Protein AF-A0ABD0YXW3-F1 (afdb_monomer_lite)

Radius of gyration: 39.49 Å; chains: 1; bounding box: 94×39×94 Å

Organism: NCBI:txid642074

Structure (mmCIF, N/CA/C/O backbone):
data_AF-A0ABD0YXW3-F1
#
_entry.id   AF-A0ABD0YXW3-F1
#
loop_
_atom_site.group_PDB
_atom_site.id
_atom_site.type_symbol
_atom_site.label_atom_id
_atom_site.label_alt_id
_atom_site.label_comp_id
_atom_site.label_asym_id
_atom_site.label_entity_id
_atom_site.label_seq_id
_atom_site.pdbx_PDB_ins_code
_atom_site.Cartn_x
_atom_site.Cartn_y
_atom_site.Cartn_z
_atom_site.occupancy
_atom_site.B_iso_or_equiv
_atom_site.auth_seq_id
_atom_site.auth_comp_id
_atom_site.auth_asym_id
_atom_site.auth_atom_id
_atom_site.pdbx_PDB_model_num
ATOM 1 N N . MET A 1 1 ? 41.313 -9.458 -45.533 1.00 62.19 1 MET A N 1
ATOM 2 C CA . MET A 1 1 ? 41.203 -10.529 -44.513 1.00 62.19 1 MET A CA 1
ATOM 3 C C . MET A 1 1 ? 41.191 -10.010 -43.066 1.00 62.19 1 MET A C 1
ATOM 5 O O . MET A 1 1 ? 40.114 -9.954 -42.495 1.00 62.19 1 MET A O 1
ATOM 9 N N . TYR A 1 2 ? 42.303 -9.577 -42.446 1.00 69.00 2 TYR A N 1
ATOM 10 C CA . TYR A 1 2 ? 42.300 -9.182 -41.012 1.00 69.00 2 TYR A CA 1
ATOM 11 C C . TYR A 1 2 ? 41.476 -7.914 -40.692 1.00 69.00 2 TYR A C 1
ATOM 13 O O . TYR A 1 2 ? 40.760 -7.862 -39.693 1.00 69.00 2 TYR A O 1
ATOM 21 N N . LYS A 1 3 ? 41.529 -6.897 -41.565 1.00 74.19 3 LYS A N 1
ATOM 22 C CA . LYS A 1 3 ? 40.725 -5.667 -41.418 1.00 74.19 3 LYS A CA 1
ATOM 23 C C . LYS A 1 3 ? 39.215 -5.916 -41.590 1.00 74.19 3 LYS A C 1
ATOM 25 O O . LYS A 1 3 ? 38.437 -5.221 -40.950 1.00 74.19 3 LYS A O 1
ATOM 30 N N . GLU A 1 4 ? 38.826 -6.909 -42.393 1.00 78.56 4 GLU A N 1
ATOM 31 C CA . GLU A 1 4 ? 37.430 -7.336 -42.616 1.00 78.56 4 GLU A CA 1
ATOM 32 C C . GLU A 1 4 ? 36.844 -7.944 -41.335 1.00 78.56 4 GLU A C 1
ATOM 34 O O . GLU A 1 4 ? 35.888 -7.416 -40.775 1.00 78.56 4 GLU A O 1
ATOM 39 N N . ARG A 1 5 ? 37.527 -8.957 -40.777 1.00 79.75 5 ARG A N 1
ATOM 40 C CA . ARG A 1 5 ? 37.109 -9.644 -39.543 1.00 79.75 5 ARG A CA 1
ATOM 41 C C . ARG A 1 5 ? 36.976 -8.692 -38.354 1.00 79.75 5 ARG A C 1
ATOM 43 O O . ARG A 1 5 ? 36.074 -8.836 -37.535 1.00 79.75 5 ARG A O 1
ATOM 50 N N . ARG A 1 6 ? 37.860 -7.690 -38.254 1.00 83.44 6 ARG A N 1
ATOM 51 C CA . ARG A 1 6 ? 37.762 -6.646 -37.218 1.00 83.44 6 ARG A CA 1
ATOM 52 C C . ARG A 1 6 ? 36.529 -5.758 -37.388 1.00 83.44 6 ARG A C 1
ATOM 54 O O . ARG A 1 6 ? 35.931 -5.388 -36.382 1.00 83.44 6 ARG A O 1
ATOM 61 N N . ARG A 1 7 ? 36.156 -5.407 -38.623 1.00 87.88 7 ARG A N 1
ATOM 62 C CA . ARG A 1 7 ? 34.939 -4.625 -38.894 1.00 87.88 7 ARG A CA 1
ATOM 63 C C . ARG A 1 7 ? 33.690 -5.437 -38.574 1.00 87.88 7 ARG A C 1
ATOM 65 O O . ARG A 1 7 ? 32.812 -4.923 -37.896 1.00 87.88 7 ARG A O 1
ATOM 72 N N . GLU A 1 8 ? 33.643 -6.701 -38.985 1.00 89.50 8 GLU A N 1
ATOM 73 C CA . GLU A 1 8 ? 32.520 -7.605 -38.705 1.00 89.50 8 GLU A CA 1
ATOM 74 C C . GLU A 1 8 ? 32.293 -7.787 -37.200 1.00 89.50 8 GLU A C 1
ATOM 76 O O . GLU A 1 8 ? 31.177 -7.593 -36.719 1.00 89.50 8 GLU A O 1
ATOM 81 N N . ALA A 1 9 ? 33.355 -8.070 -36.438 1.00 92.06 9 ALA A N 1
ATOM 82 C CA . ALA A 1 9 ? 33.271 -8.200 -34.984 1.00 92.06 9 ALA A CA 1
ATOM 83 C C . ALA A 1 9 ? 32.799 -6.899 -34.308 1.00 92.06 9 ALA A C 1
ATOM 85 O O . ALA A 1 9 ? 31.973 -6.936 -33.396 1.00 92.06 9 ALA A O 1
ATOM 86 N N . HIS A 1 10 ? 33.279 -5.742 -34.778 1.00 93.88 10 HIS A N 1
ATOM 87 C CA . HIS A 1 10 ? 32.836 -4.441 -34.278 1.00 93.88 10 HIS A CA 1
ATOM 88 C C . HIS A 1 10 ? 31.345 -4.196 -34.566 1.00 93.88 10 HIS A C 1
ATOM 90 O O . HIS A 1 10 ? 30.604 -3.779 -33.677 1.00 93.88 10 HIS A O 1
ATOM 96 N N . THR A 1 11 ? 30.881 -4.496 -35.781 1.00 95.06 11 THR A N 1
ATOM 97 C CA . THR A 1 11 ? 29.466 -4.377 -36.160 1.00 95.06 11 THR A CA 1
ATOM 98 C C . THR A 1 11 ? 28.575 -5.299 -35.326 1.00 95.06 11 THR A C 1
ATOM 100 O O . THR A 1 11 ? 27.534 -4.859 -34.845 1.00 95.06 11 THR A O 1
ATOM 103 N N . GLN A 1 12 ? 28.988 -6.548 -35.090 1.00 95.44 12 GLN A N 1
ATOM 104 C CA . GLN A 1 12 ? 28.239 -7.486 -34.244 1.00 95.44 12 GLN A CA 1
ATOM 105 C C . GLN A 1 12 ? 28.142 -7.006 -32.791 1.00 95.44 12 GLN A C 1
ATOM 107 O O . GLN A 1 12 ? 27.066 -7.054 -32.192 1.00 95.44 12 GLN A O 1
ATOM 112 N N . ALA A 1 13 ? 29.244 -6.507 -32.224 1.00 96.88 13 ALA A N 1
ATOM 113 C CA . ALA A 1 13 ? 29.250 -5.956 -30.871 1.00 96.88 13 ALA A CA 1
ATOM 114 C C . ALA A 1 13 ? 28.320 -4.736 -30.748 1.00 96.88 13 ALA A C 1
ATOM 116 O O . ALA A 1 13 ? 27.545 -4.635 -29.793 1.00 96.88 13 ALA A O 1
ATOM 117 N N . GLU A 1 14 ? 28.342 -3.841 -31.737 1.00 97.38 14 GLU A N 1
ATOM 118 C CA . GLU A 1 14 ? 27.464 -2.671 -31.780 1.00 97.38 14 GLU A CA 1
ATOM 119 C C . GLU A 1 14 ? 25.988 -3.058 -31.948 1.00 97.38 14 GLU A C 1
ATOM 121 O O . GLU A 1 14 ? 25.124 -2.480 -31.285 1.00 97.38 14 GLU A O 1
ATOM 126 N N . GLN A 1 15 ? 25.686 -4.062 -32.776 1.00 97.25 15 GLN A N 1
ATOM 127 C CA . GLN A 1 15 ? 24.329 -4.583 -32.932 1.00 97.25 15 GLN A CA 1
ATOM 128 C C . GLN A 1 15 ? 23.806 -5.147 -31.605 1.00 97.25 15 GLN A C 1
ATOM 130 O O . GLN A 1 15 ? 22.746 -4.735 -31.138 1.00 97.25 15 GLN A O 1
ATOM 135 N N . LYS A 1 16 ? 24.602 -5.981 -30.922 1.00 97.69 16 LYS A N 1
ATOM 136 C CA . LYS A 1 16 ? 24.250 -6.521 -29.600 1.00 97.69 16 LYS A CA 1
ATOM 137 C C . LYS A 1 16 ? 23.993 -5.413 -28.574 1.00 97.69 16 LYS A C 1
ATOM 139 O O . LYS A 1 16 ? 23.052 -5.509 -27.785 1.00 97.69 16 LYS A O 1
ATOM 144 N N . ARG A 1 17 ? 24.792 -4.337 -28.592 1.00 98.19 17 ARG A N 1
ATOM 145 C CA . ARG A 1 17 ? 24.572 -3.157 -27.739 1.00 98.19 17 ARG A CA 1
ATOM 146 C C . ARG A 1 17 ? 23.232 -2.485 -28.049 1.00 98.19 17 ARG A C 1
ATOM 148 O O . ARG A 1 17 ? 22.490 -2.145 -27.129 1.00 98.19 17 ARG A O 1
ATOM 155 N N . ARG A 1 18 ? 22.906 -2.299 -29.331 1.00 97.75 18 ARG A N 1
ATOM 156 C CA . ARG A 1 18 ? 21.638 -1.690 -29.769 1.00 97.75 18 ARG A CA 1
ATOM 157 C C . ARG A 1 18 ? 20.431 -2.531 -29.385 1.00 97.75 18 ARG A C 1
ATOM 159 O O . ARG A 1 18 ? 19.443 -1.965 -28.923 1.00 97.75 18 ARG A O 1
ATOM 166 N N . ASP A 1 19 ? 20.530 -3.848 -29.515 1.00 97.44 19 ASP A N 1
ATOM 167 C CA . ASP A 1 19 ? 19.455 -4.770 -29.151 1.00 97.44 19 ASP A CA 1
ATOM 168 C C . ASP A 1 19 ? 19.204 -4.767 -27.639 1.00 97.44 19 ASP A C 1
ATOM 170 O O . ASP A 1 19 ? 18.054 -4.720 -27.202 1.00 97.44 19 ASP A O 1
ATOM 174 N N . ALA A 1 20 ? 20.267 -4.704 -26.828 1.00 97.50 20 ALA A N 1
ATOM 175 C CA . ALA A 1 20 ? 20.145 -4.548 -25.379 1.00 97.50 20 ALA A CA 1
ATOM 176 C C . ALA A 1 20 ? 19.455 -3.227 -24.994 1.00 97.50 20 ALA A C 1
ATOM 178 O O . ALA A 1 20 ? 18.562 -3.219 -24.147 1.00 97.50 20 ALA A O 1
ATOM 179 N N . ILE A 1 21 ? 19.817 -2.117 -25.650 1.00 97.06 21 ILE A N 1
ATOM 180 C CA . ILE A 1 21 ? 19.167 -0.814 -25.434 1.00 97.06 21 ILE A CA 1
ATOM 181 C C . ILE A 1 21 ? 17.690 -0.875 -25.834 1.00 97.06 21 ILE A C 1
ATOM 183 O O . ILE A 1 21 ? 16.843 -0.395 -25.086 1.00 97.06 21 ILE A O 1
ATOM 187 N N . LYS A 1 22 ? 17.368 -1.471 -26.989 1.00 95.12 22 LYS A N 1
ATOM 188 C CA . LYS A 1 22 ? 15.986 -1.624 -27.460 1.00 95.12 22 LYS A CA 1
ATOM 189 C C . LYS A 1 22 ? 15.144 -2.398 -26.447 1.00 95.12 22 LYS A C 1
ATOM 191 O O . LYS A 1 22 ? 14.108 -1.893 -26.032 1.00 95.12 22 LYS A O 1
ATOM 196 N N . LYS A 1 23 ? 15.656 -3.532 -25.956 1.00 95.88 23 LYS A N 1
ATOM 197 C CA . LYS A 1 23 ? 15.008 -4.309 -24.893 1.00 95.88 23 LYS A CA 1
ATOM 198 C C . LYS A 1 23 ? 14.784 -3.476 -23.625 1.00 95.88 23 LYS A C 1
ATOM 200 O O . LYS A 1 23 ? 13.744 -3.599 -22.994 1.00 95.88 23 LYS A O 1
ATOM 205 N N . GLY A 1 24 ? 15.732 -2.610 -23.261 1.00 96.19 24 GLY A N 1
ATOM 206 C CA . GLY A 1 24 ? 15.570 -1.677 -22.142 1.00 96.19 24 GLY 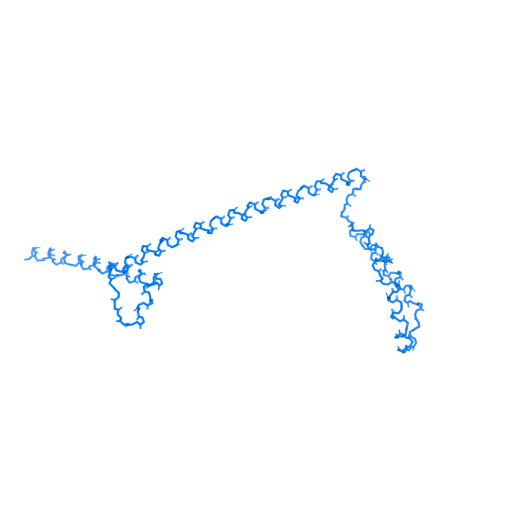A CA 1
ATOM 207 C C . GLY A 1 24 ? 14.395 -0.709 -22.325 1.00 96.19 24 GLY A C 1
ATOM 208 O O . GLY A 1 24 ? 13.636 -0.492 -21.383 1.00 96.19 24 GLY A O 1
ATOM 209 N N . TYR A 1 25 ? 14.204 -0.169 -23.533 1.00 94.81 25 TYR A N 1
ATOM 210 C CA . TYR A 1 25 ? 13.048 0.679 -23.852 1.00 94.81 25 TYR A CA 1
ATOM 211 C C . TYR A 1 25 ? 11.728 -0.090 -23.793 1.00 94.81 25 TYR A C 1
ATOM 213 O O . TYR A 1 25 ? 10.773 0.424 -23.215 1.00 94.81 25 TYR A O 1
ATOM 221 N N . ASP A 1 26 ? 11.692 -1.310 -24.333 1.00 92.31 26 ASP A N 1
ATOM 222 C CA . ASP A 1 26 ? 10.499 -2.163 -24.300 1.00 92.31 26 ASP A CA 1
ATOM 223 C C . ASP A 1 26 ? 10.098 -2.463 -22.837 1.00 92.31 26 ASP A C 1
ATOM 225 O O . ASP A 1 26 ? 8.935 -2.328 -22.452 1.00 92.31 26 ASP A O 1
ATOM 229 N N . THR A 1 27 ? 11.078 -2.754 -21.970 1.00 94.25 27 THR A N 1
ATOM 230 C CA . THR A 1 27 ? 10.847 -2.920 -20.526 1.00 94.25 27 THR A CA 1
ATOM 231 C C . THR A 1 27 ? 10.323 -1.636 -19.877 1.00 94.25 27 THR A C 1
ATOM 233 O O . THR A 1 27 ? 9.350 -1.692 -19.127 1.00 94.25 27 THR A O 1
ATOM 236 N N . LEU A 1 28 ? 10.919 -0.470 -20.156 1.00 94.00 28 LEU A N 1
ATOM 237 C CA . LEU A 1 28 ? 10.446 0.806 -19.598 1.00 94.00 28 LEU A CA 1
ATOM 238 C C . LEU A 1 28 ? 8.998 1.103 -20.001 1.00 94.00 28 LEU A C 1
ATOM 240 O O . LEU A 1 28 ? 8.200 1.501 -19.157 1.00 94.00 28 LEU A O 1
ATOM 244 N N . GLN A 1 29 ? 8.636 0.865 -21.262 1.00 92.00 29 GLN A N 1
ATOM 245 C CA . GLN A 1 29 ? 7.260 1.029 -21.735 1.00 92.00 29 GLN A CA 1
ATOM 246 C C . GLN A 1 29 ? 6.288 0.112 -20.988 1.00 92.00 29 GLN A C 1
ATOM 248 O O . GLN A 1 29 ? 5.207 0.557 -20.614 1.00 92.00 29 GLN A O 1
ATOM 253 N N . SER A 1 30 ? 6.700 -1.127 -20.702 1.00 91.44 30 SER A N 1
ATOM 254 C CA . SER A 1 30 ? 5.886 -2.074 -19.935 1.00 91.44 30 SER A CA 1
ATOM 255 C C . SER A 1 30 ? 5.741 -1.721 -18.449 1.00 91.44 30 SER A C 1
ATOM 257 O O . SER A 1 30 ? 4.748 -2.097 -17.843 1.00 91.44 30 SER A O 1
ATOM 259 N N . LEU A 1 31 ? 6.697 -1.009 -17.847 1.00 93.44 31 LEU A N 1
ATOM 260 C CA . LEU A 1 31 ? 6.664 -0.663 -16.419 1.00 93.44 31 LEU A CA 1
ATOM 261 C C . LEU A 1 31 ? 5.981 0.676 -16.139 1.00 93.44 31 LEU A C 1
ATOM 263 O O . LEU A 1 31 ? 5.470 0.884 -15.041 1.00 93.44 31 LEU A O 1
ATOM 267 N N . VAL A 1 32 ? 6.015 1.597 -17.103 1.00 93.56 32 VAL A N 1
ATOM 268 C CA . VAL A 1 32 ? 5.498 2.959 -16.953 1.00 93.56 32 VAL A CA 1
ATOM 269 C C . VAL A 1 32 ? 4.051 3.007 -17.458 1.00 93.56 32 VAL A C 1
ATOM 271 O O . VAL A 1 32 ? 3.833 2.968 -18.671 1.00 93.56 32 VAL A O 1
ATOM 274 N N . PRO A 1 33 ? 3.039 3.160 -16.581 1.00 90.19 33 PRO A N 1
ATOM 275 C CA . PRO A 1 33 ? 1.627 3.052 -16.974 1.00 90.19 33 PRO A CA 1
ATOM 276 C C . PRO A 1 33 ? 1.211 4.057 -18.054 1.00 90.19 33 PRO A C 1
ATOM 278 O O . PRO A 1 33 ? 0.403 3.767 -18.933 1.00 90.19 33 PRO A O 1
ATOM 281 N N . THR A 1 34 ? 1.799 5.253 -18.031 1.00 86.06 34 THR A N 1
ATOM 282 C CA . THR A 1 34 ? 1.518 6.310 -19.010 1.00 86.06 34 THR A CA 1
ATOM 283 C C . THR A 1 34 ? 2.130 6.036 -20.386 1.00 86.06 34 THR A C 1
ATOM 285 O O . THR A 1 34 ? 1.732 6.686 -21.353 1.00 86.06 34 THR A O 1
ATOM 288 N N . CYS A 1 35 ? 3.086 5.109 -20.502 1.00 84.00 35 CYS A N 1
ATOM 289 C CA . CYS A 1 35 ? 3.612 4.627 -21.781 1.00 84.00 35 CYS A CA 1
ATOM 290 C C . CYS A 1 35 ? 2.708 3.546 -22.393 1.00 84.00 35 CYS A C 1
ATOM 292 O O . CYS A 1 35 ? 2.530 3.538 -23.606 1.00 84.00 35 CYS A O 1
ATOM 294 N N . GLN A 1 36 ? 2.081 2.700 -21.572 1.00 79.31 36 GLN A N 1
ATOM 295 C CA . GLN A 1 36 ? 1.171 1.647 -22.043 1.00 79.31 36 GLN A CA 1
ATOM 296 C C . GLN A 1 36 ? -0.108 2.214 -22.682 1.00 79.31 36 GLN A C 1
ATOM 298 O O . GLN A 1 36 ? -0.601 1.694 -23.677 1.00 79.31 36 GLN A O 1
ATOM 303 N N . GLN A 1 37 ? -0.630 3.330 -22.157 1.00 67.31 37 GLN A N 1
ATOM 304 C CA . GLN A 1 37 ? -1.855 3.967 -22.674 1.00 67.31 37 GLN A CA 1
ATOM 305 C C . GLN A 1 37 ? -1.725 4.480 -24.122 1.00 67.31 37 GLN A C 1
ATOM 307 O O . GLN A 1 37 ? -2.731 4.673 -24.804 1.00 67.31 37 GLN A O 1
ATOM 312 N N . SER A 1 38 ? -0.501 4.711 -24.613 1.00 59.81 38 SER A N 1
ATOM 313 C CA . SER A 1 38 ? -0.273 5.111 -26.010 1.00 59.81 38 SER A CA 1
ATOM 314 C C . SER A 1 38 ? -0.279 3.948 -27.003 1.00 59.81 38 SER A C 1
ATOM 316 O O . SER A 1 38 ? -0.455 4.197 -28.191 1.00 59.81 38 SER A O 1
ATOM 318 N N . ASP A 1 39 ? -0.152 2.695 -26.559 1.00 56.44 39 ASP A N 1
ATOM 319 C CA . ASP A 1 39 ? -0.160 1.546 -27.477 1.00 56.44 39 ASP A CA 1
ATOM 320 C C . ASP A 1 39 ? -1.560 1.284 -28.067 1.00 56.44 39 ASP A C 1
ATOM 322 O O . ASP A 1 39 ? -1.688 0.747 -29.167 1.00 56.44 39 ASP A O 1
ATOM 326 N N . THR A 1 40 ? -2.621 1.764 -27.407 1.00 58.59 40 THR A N 1
ATOM 327 C CA . THR A 1 40 ? -4.016 1.691 -27.879 1.00 58.59 40 THR A CA 1
ATOM 328 C C . THR A 1 40 ? -4.326 2.555 -29.105 1.00 58.59 40 THR A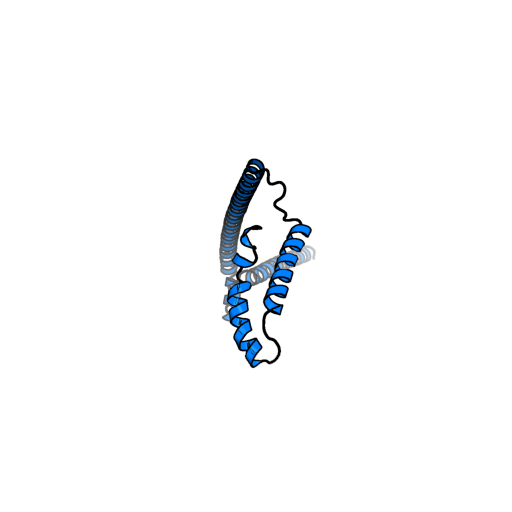 C 1
ATOM 330 O O . THR A 1 40 ? -5.324 2.308 -29.775 1.00 58.59 40 THR A O 1
ATOM 333 N N . SER A 1 41 ? -3.498 3.555 -29.431 1.00 61.31 41 SER A N 1
ATOM 334 C CA . SER A 1 41 ? -3.711 4.436 -30.593 1.00 61.31 41 SER A CA 1
ATOM 335 C C . SER A 1 41 ? -2.901 4.033 -31.830 1.00 61.31 41 SER A C 1
ATOM 337 O O . SER A 1 41 ? -2.955 4.718 -32.851 1.00 61.31 41 SER A O 1
ATOM 339 N N . GLY A 1 42 ? -2.123 2.944 -31.756 1.00 61.09 42 GLY A N 1
ATOM 340 C CA . GLY A 1 42 ? -1.247 2.492 -32.844 1.00 61.09 42 GLY A CA 1
ATOM 341 C C . GLY A 1 42 ? -0.048 3.413 -33.120 1.00 61.09 42 GLY A C 1
ATOM 342 O O . GLY A 1 42 ? 0.754 3.127 -34.012 1.00 61.09 42 GLY A O 1
ATOM 343 N N . TYR A 1 43 ? 0.114 4.501 -32.358 1.00 68.12 43 TYR A N 1
ATOM 344 C CA . TYR A 1 43 ? 1.218 5.443 -32.504 1.00 68.12 43 TYR A CA 1
ATOM 345 C C . TYR A 1 43 ? 2.397 5.049 -31.609 1.00 68.12 43 TYR A C 1
ATOM 347 O O . TYR A 1 43 ? 2.313 5.084 -30.382 1.00 68.12 43 TYR A O 1
ATOM 355 N N . LYS A 1 44 ? 3.541 4.720 -32.224 1.00 78.75 44 LYS A N 1
ATOM 356 C CA . LYS A 1 44 ? 4.763 4.371 -31.486 1.00 78.75 44 LYS A CA 1
ATOM 357 C C . LYS A 1 44 ? 5.310 5.592 -30.748 1.00 78.75 44 LYS A C 1
ATOM 359 O O . LYS A 1 44 ? 5.784 6.547 -31.363 1.00 78.75 44 LYS A O 1
ATOM 364 N N . ILE A 1 45 ? 5.291 5.535 -29.420 1.00 85.25 45 ILE A N 1
ATOM 365 C CA . ILE A 1 45 ? 5.847 6.572 -28.550 1.00 85.25 45 ILE A CA 1
ATOM 366 C C . ILE A 1 45 ? 7.358 6.760 -28.795 1.00 85.25 45 ILE A C 1
ATOM 368 O O . ILE A 1 45 ? 8.108 5.800 -28.988 1.00 85.25 45 ILE A O 1
ATOM 372 N N . SER A 1 46 ? 7.824 8.014 -28.805 1.00 90.88 46 SER A N 1
ATOM 373 C CA . SER A 1 46 ? 9.236 8.318 -29.071 1.00 90.88 46 SER A CA 1
ATOM 374 C C . SER A 1 46 ? 10.136 7.917 -27.894 1.00 90.88 46 SER A C 1
ATOM 376 O O . SER A 1 46 ? 9.720 7.976 -26.737 1.00 90.88 46 SER A O 1
ATOM 378 N N . LYS A 1 47 ? 11.408 7.586 -28.166 1.00 92.56 47 LYS A N 1
ATOM 379 C CA . LYS A 1 47 ? 12.400 7.265 -27.118 1.00 92.56 47 LYS A CA 1
ATOM 380 C C . LYS A 1 47 ? 12.541 8.384 -26.081 1.00 92.56 47 LYS A C 1
ATOM 382 O O . LYS A 1 47 ? 12.579 8.103 -24.889 1.00 92.56 47 LYS A O 1
ATOM 387 N N . ALA A 1 48 ? 12.570 9.641 -26.527 1.00 94.62 48 ALA A N 1
ATOM 388 C CA . ALA A 1 48 ? 12.648 10.798 -25.637 1.00 94.62 48 ALA A CA 1
ATOM 389 C C . ALA A 1 48 ? 11.426 10.875 -24.709 1.00 94.62 48 ALA A C 1
ATOM 391 O O . ALA A 1 48 ? 11.569 11.083 -23.507 1.00 94.62 48 ALA A O 1
ATOM 392 N N . THR A 1 49 ? 10.230 10.621 -25.247 1.00 92.88 49 THR A N 1
ATOM 393 C CA . THR A 1 49 ? 8.994 10.601 -24.459 1.00 92.88 49 THR A CA 1
ATOM 394 C C . THR A 1 49 ? 8.980 9.452 -23.450 1.00 92.88 49 THR A C 1
ATOM 396 O O . THR A 1 49 ? 8.568 9.667 -22.316 1.00 92.88 49 THR A O 1
ATOM 399 N N . VAL A 1 50 ? 9.455 8.253 -23.819 1.00 93.88 50 VAL A N 1
ATOM 400 C CA . VAL A 1 50 ? 9.566 7.121 -22.877 1.00 93.88 50 VAL A CA 1
ATOM 401 C C . VAL A 1 50 ? 10.462 7.488 -21.700 1.00 93.88 50 VAL A C 1
ATOM 403 O O . VAL A 1 50 ? 10.079 7.261 -20.554 1.00 93.88 50 VAL A O 1
ATOM 406 N N . LEU A 1 51 ? 11.629 8.086 -21.961 1.00 96.25 51 LEU A N 1
ATOM 407 C CA . LEU A 1 51 ? 12.538 8.512 -20.897 1.00 96.25 51 LEU A CA 1
ATOM 408 C C . LEU A 1 51 ? 11.895 9.569 -19.996 1.00 96.25 51 LEU A C 1
ATOM 410 O O . LEU A 1 51 ? 11.933 9.413 -18.779 1.00 96.25 51 LEU A O 1
ATOM 414 N N . GLN A 1 52 ? 11.251 10.589 -20.571 1.00 96.25 52 GLN A N 1
ATOM 415 C CA . GLN A 1 52 ? 10.594 11.636 -19.785 1.00 96.25 52 GLN A CA 1
ATOM 416 C C . GLN A 1 52 ? 9.487 11.064 -18.892 1.00 96.25 52 GLN A C 1
ATOM 418 O O . GLN A 1 52 ? 9.508 11.267 -17.682 1.00 96.25 52 GLN A O 1
ATOM 423 N N . LYS A 1 53 ? 8.580 10.258 -19.461 1.00 95.06 53 LYS A N 1
ATOM 424 C CA . LYS A 1 53 ? 7.509 9.604 -18.694 1.00 95.06 53 LYS A CA 1
ATOM 425 C C . LYS A 1 53 ? 8.061 8.685 -17.603 1.00 95.06 53 LYS A C 1
ATOM 427 O O . LYS A 1 53 ? 7.467 8.586 -16.533 1.00 95.06 53 LYS A O 1
ATOM 432 N N . SER A 1 54 ? 9.199 8.034 -17.853 1.00 96.44 54 SER A N 1
ATOM 433 C CA . SER A 1 54 ? 9.880 7.205 -16.850 1.00 96.44 54 SER A CA 1
ATOM 434 C C . SER A 1 54 ? 10.422 8.045 -15.691 1.00 96.44 54 SER A C 1
ATOM 436 O O . SER A 1 54 ? 10.259 7.655 -14.539 1.00 96.44 54 SER A O 1
ATOM 438 N N . ILE A 1 55 ? 11.028 9.203 -15.973 1.00 97.44 55 ILE A N 1
ATOM 439 C CA . ILE A 1 55 ? 11.515 10.137 -14.945 1.00 97.44 55 ILE A CA 1
ATOM 440 C C . ILE A 1 55 ? 10.349 10.633 -14.089 1.00 97.44 55 ILE A C 1
ATOM 442 O O . ILE A 1 55 ? 10.412 10.551 -12.861 1.00 97.44 55 ILE A O 1
ATOM 446 N N . ASP A 1 56 ? 9.268 11.077 -14.729 1.00 96.88 56 ASP A N 1
ATOM 447 C CA . ASP A 1 56 ? 8.076 11.573 -14.037 1.00 96.88 56 ASP A CA 1
ATOM 448 C C . ASP A 1 56 ? 7.457 10.478 -13.153 1.00 96.88 56 ASP A C 1
ATOM 450 O O . ASP A 1 56 ? 7.047 10.729 -12.015 1.00 96.88 56 ASP A O 1
ATOM 454 N N . TYR A 1 57 ? 7.442 9.234 -13.644 1.00 97.38 57 TYR A N 1
ATOM 455 C CA . TYR A 1 57 ? 6.947 8.089 -12.888 1.00 97.38 57 TYR A CA 1
ATOM 456 C C . TYR A 1 57 ? 7.833 7.761 -11.681 1.00 97.38 57 TYR A C 1
ATOM 458 O O . TYR A 1 57 ? 7.312 7.573 -10.584 1.00 97.38 57 TYR A O 1
ATOM 466 N N . ILE A 1 58 ? 9.162 7.784 -11.826 1.00 97.88 58 ILE A N 1
ATOM 467 C CA . ILE A 1 58 ? 10.089 7.618 -10.694 1.00 97.88 58 ILE A CA 1
ATOM 468 C C . ILE A 1 58 ? 9.849 8.708 -9.642 1.00 97.88 58 ILE A C 1
ATOM 470 O O . ILE A 1 58 ? 9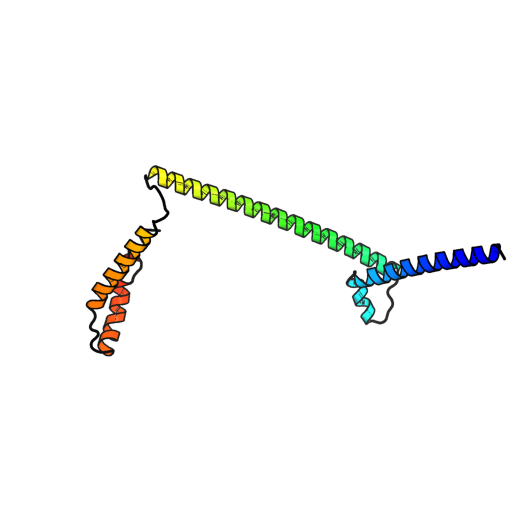.755 8.406 -8.454 1.00 97.88 58 ILE A O 1
ATOM 474 N N . GLN A 1 59 ? 9.694 9.969 -10.052 1.00 98.19 59 GLN A N 1
ATOM 475 C CA . GLN A 1 59 ? 9.392 11.068 -9.128 1.00 98.19 59 GLN A CA 1
ATOM 476 C C . GLN A 1 59 ? 8.038 10.888 -8.426 1.00 98.19 59 GLN A C 1
ATOM 478 O O . GLN A 1 59 ? 7.896 11.210 -7.245 1.00 98.19 59 GLN A O 1
ATOM 483 N N . CYS A 1 60 ? 7.031 10.369 -9.132 1.00 97.38 60 CYS A N 1
ATOM 484 C CA . CYS A 1 60 ? 5.746 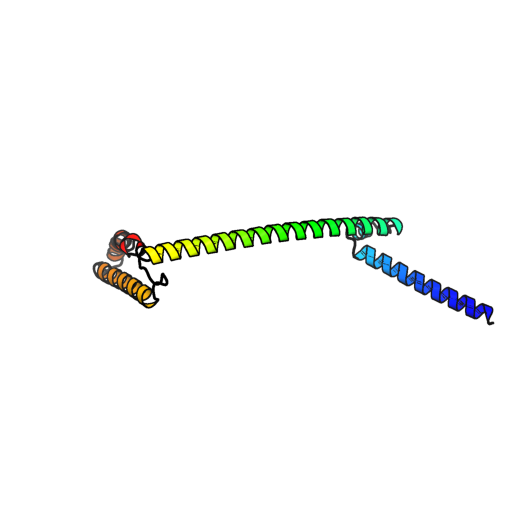10.001 -8.544 1.00 97.38 60 CYS A CA 1
ATOM 485 C C . CYS A 1 60 ? 5.913 8.910 -7.476 1.00 97.38 60 CYS A C 1
ATOM 487 O O . CYS A 1 60 ? 5.485 9.113 -6.339 1.00 97.38 60 CYS A O 1
ATOM 489 N N . LEU A 1 61 ? 6.614 7.819 -7.799 1.00 98.12 61 LEU A N 1
ATOM 490 C CA . LEU A 1 61 ? 6.881 6.718 -6.871 1.00 98.12 61 LEU A CA 1
ATOM 491 C C . LEU A 1 61 ? 7.666 7.174 -5.636 1.00 98.12 61 LEU A C 1
ATOM 493 O O . LEU A 1 61 ? 7.339 6.772 -4.524 1.00 98.12 61 LEU A O 1
ATOM 497 N N . LEU A 1 62 ? 8.661 8.051 -5.797 1.00 98.44 62 LEU A N 1
ATOM 498 C CA . LEU A 1 62 ? 9.415 8.612 -4.671 1.00 98.44 62 LEU A CA 1
ATOM 499 C C . LEU A 1 62 ? 8.524 9.443 -3.739 1.00 98.44 62 LEU A C 1
ATOM 501 O O . LEU A 1 62 ? 8.621 9.309 -2.519 1.00 98.44 62 LEU A O 1
ATOM 505 N N . ARG A 1 63 ? 7.622 10.265 -4.295 1.00 98.38 63 ARG A N 1
ATOM 506 C CA . ARG A 1 63 ? 6.642 11.021 -3.497 1.00 98.38 63 ARG A CA 1
ATOM 507 C C . ARG A 1 63 ? 5.665 10.097 -2.775 1.00 98.38 63 ARG A C 1
ATOM 509 O O . ARG A 1 63 ? 5.396 10.314 -1.598 1.00 98.38 63 ARG A O 1
ATOM 516 N N . GLN A 1 64 ? 5.164 9.065 -3.454 1.00 98.25 64 GLN A N 1
ATOM 517 C CA . GLN A 1 64 ? 4.258 8.084 -2.856 1.00 98.25 64 GLN A CA 1
ATOM 518 C C . GLN A 1 64 ? 4.938 7.308 -1.725 1.00 98.25 64 GLN A C 1
ATOM 520 O O . GLN A 1 64 ? 4.364 7.185 -0.647 1.00 98.25 64 GLN A O 1
ATOM 525 N N . LYS A 1 65 ? 6.174 6.848 -1.943 1.00 98.44 65 LYS A N 1
ATOM 526 C CA . LYS A 1 65 ? 6.979 6.174 -0.923 1.00 98.44 65 LYS A CA 1
ATOM 527 C C . LYS A 1 65 ? 7.162 7.060 0.308 1.00 98.44 65 LYS A C 1
ATOM 529 O O . LYS A 1 65 ? 6.893 6.606 1.413 1.00 98.44 65 LYS A O 1
ATOM 534 N N . LYS A 1 66 ? 7.556 8.325 0.119 1.00 98.44 66 LYS A N 1
ATOM 535 C CA . LYS A 1 66 ? 7.710 9.283 1.223 1.00 98.44 66 LYS A CA 1
ATOM 536 C C . LYS A 1 66 ? 6.403 9.450 2.004 1.00 98.44 66 LYS A C 1
ATOM 538 O O . LYS A 1 66 ? 6.413 9.361 3.222 1.00 98.44 66 LYS A O 1
ATOM 543 N N . LYS A 1 67 ? 5.280 9.631 1.301 1.00 98.44 67 LYS A N 1
ATOM 544 C CA . LYS A 1 67 ? 3.958 9.762 1.927 1.00 98.44 67 LYS A CA 1
ATOM 545 C C . LYS A 1 67 ? 3.610 8.542 2.789 1.00 98.44 67 LYS A C 1
ATOM 547 O O . LYS A 1 67 ? 3.188 8.705 3.924 1.00 98.44 67 LYS A O 1
ATOM 552 N N . GLN A 1 68 ? 3.832 7.334 2.269 1.00 98.50 68 GLN A N 1
ATOM 553 C CA . GLN A 1 68 ? 3.590 6.089 3.008 1.00 98.50 68 GLN A CA 1
ATOM 554 C C . GLN A 1 68 ? 4.520 5.937 4.220 1.00 98.50 68 GLN A C 1
ATOM 556 O O . GLN A 1 68 ? 4.099 5.443 5.263 1.00 98.50 68 GLN A O 1
ATOM 561 N N . GLU A 1 69 ? 5.784 6.351 4.103 1.00 98.50 69 GLU A N 1
ATOM 562 C CA . GLU A 1 69 ? 6.730 6.351 5.223 1.00 98.50 69 GLU A CA 1
ATOM 563 C C . GLU A 1 69 ? 6.305 7.327 6.328 1.00 98.50 69 GLU A C 1
ATOM 565 O O . GLU A 1 69 ? 6.370 6.964 7.505 1.00 98.50 69 GLU A O 1
ATOM 570 N N . ASP A 1 70 ? 5.835 8.521 5.959 1.00 98.44 70 ASP A N 1
ATOM 571 C CA . ASP A 1 70 ? 5.332 9.532 6.892 1.00 98.44 70 ASP A CA 1
ATOM 572 C C . ASP A 1 70 ? 4.056 9.034 7.607 1.00 98.44 70 ASP A C 1
ATOM 574 O O . ASP A 1 70 ? 4.026 8.998 8.838 1.00 98.44 70 ASP A O 1
ATOM 578 N N . GLU A 1 71 ? 3.063 8.516 6.868 1.00 98.31 71 GLU A N 1
ATOM 579 C CA . GLU A 1 71 ? 1.834 7.920 7.430 1.00 98.31 71 GLU A CA 1
ATOM 580 C C . GLU A 1 71 ? 2.139 6.764 8.395 1.00 98.31 71 GLU A C 1
ATOM 582 O O . GLU A 1 71 ? 1.596 6.691 9.498 1.00 98.31 71 GLU A O 1
ATOM 587 N N . ARG A 1 72 ? 3.061 5.868 8.018 1.00 98.38 72 ARG A N 1
ATOM 588 C CA . ARG A 1 72 ? 3.498 4.762 8.881 1.00 98.38 72 ARG A CA 1
ATOM 589 C C . ARG A 1 72 ? 4.126 5.277 10.176 1.00 98.38 72 ARG A C 1
ATOM 591 O O . ARG A 1 72 ? 3.910 4.692 11.236 1.00 98.38 72 ARG A O 1
ATOM 598 N N . ASN A 1 73 ? 4.940 6.329 10.100 1.00 98.44 73 ASN A N 1
ATOM 599 C CA . ASN A 1 73 ? 5.580 6.899 11.282 1.00 98.44 73 ASN A CA 1
ATOM 600 C C . ASN A 1 73 ? 4.548 7.532 12.222 1.00 98.44 73 ASN A C 1
ATOM 602 O O . ASN A 1 73 ? 4.685 7.395 13.436 1.00 98.44 73 ASN A O 1
ATOM 606 N N . ASP A 1 74 ? 3.519 8.184 11.686 1.00 98.38 74 ASP A N 1
ATOM 607 C CA . ASP A 1 74 ? 2.458 8.783 12.495 1.00 98.38 74 ASP A CA 1
ATOM 608 C C . ASP A 1 74 ? 1.582 7.721 13.167 1.00 98.38 74 ASP A C 1
ATOM 610 O O . ASP A 1 74 ? 1.392 7.781 14.382 1.00 98.38 74 ASP A O 1
ATOM 614 N N . LEU A 1 75 ? 1.186 6.673 12.437 1.00 98.50 75 LEU A N 1
ATOM 615 C CA . LEU A 1 75 ? 0.499 5.515 13.023 1.00 98.50 75 LEU A CA 1
ATOM 616 C C . LEU A 1 75 ? 1.334 4.851 14.126 1.00 98.50 75 LEU A C 1
ATOM 618 O O . LEU A 1 75 ? 0.811 4.450 15.163 1.00 98.50 75 LEU A O 1
ATOM 622 N N . HIS A 1 76 ? 2.652 4.751 13.941 1.00 98.25 76 HIS A N 1
ATOM 623 C CA . HIS A 1 76 ? 3.524 4.188 14.968 1.00 98.25 76 HIS A CA 1
ATOM 624 C C . HIS A 1 76 ? 3.554 5.056 16.237 1.00 98.25 76 HIS A C 1
ATOM 626 O O . HIS A 1 76 ? 3.500 4.514 17.343 1.00 98.25 76 HIS A O 1
ATOM 632 N N . LYS A 1 77 ? 3.591 6.389 16.103 1.00 98.12 77 LYS A N 1
ATOM 633 C CA . LYS A 1 77 ? 3.491 7.302 17.255 1.00 98.12 77 LYS A CA 1
ATOM 634 C C . LYS A 1 77 ? 2.156 7.139 17.978 1.00 98.12 77 LYS A C 1
ATOM 636 O O . LYS A 1 77 ? 2.148 7.105 19.205 1.00 98.12 77 LYS A O 1
ATOM 641 N N . GLU A 1 78 ? 1.056 7.004 17.241 1.00 97.88 78 GLU A N 1
ATOM 642 C CA . GLU A 1 78 ? -0.277 6.789 17.814 1.00 97.88 78 GLU A CA 1
ATOM 643 C C . GLU A 1 78 ? -0.344 5.479 18.607 1.00 97.88 78 GLU A C 1
ATOM 645 O O . GLU A 1 78 ? -0.770 5.473 19.760 1.00 97.88 78 GLU A O 1
ATOM 650 N N . VAL A 1 79 ? 0.182 4.383 18.051 1.00 98.12 79 VAL A N 1
ATOM 651 C CA . VAL A 1 79 ? 0.272 3.095 18.757 1.00 98.12 79 VAL A CA 1
ATOM 652 C C . VAL A 1 79 ? 1.087 3.216 20.045 1.00 98.12 79 VAL A C 1
ATOM 654 O O . VAL A 1 79 ? 0.698 2.658 21.071 1.00 98.12 79 VAL A O 1
ATOM 657 N N . ILE A 1 80 ? 2.213 3.933 20.021 1.00 97.81 80 ILE A N 1
ATOM 658 C CA . ILE A 1 80 ? 3.022 4.163 21.225 1.00 97.81 80 ILE A CA 1
ATOM 659 C C . ILE A 1 80 ? 2.233 4.981 22.255 1.00 97.81 80 ILE A C 1
ATOM 661 O O . ILE A 1 80 ? 2.212 4.614 23.428 1.00 97.81 80 ILE A O 1
ATOM 665 N N . ALA A 1 81 ? 1.555 6.052 21.835 1.00 97.38 81 ALA A N 1
ATOM 666 C CA . ALA A 1 81 ? 0.746 6.880 22.726 1.00 97.38 81 ALA A CA 1
ATOM 667 C C . ALA A 1 81 ? -0.380 6.069 23.388 1.00 97.38 81 ALA A C 1
ATOM 669 O O . ALA A 1 81 ? -0.538 6.124 24.608 1.00 97.38 81 ALA A O 1
ATOM 670 N N . LEU A 1 82 ? -1.098 5.254 22.612 1.00 97.25 82 LEU A N 1
ATOM 671 C CA . LEU A 1 82 ? -2.151 4.374 23.122 1.00 97.25 82 LEU A CA 1
ATOM 672 C C . LEU A 1 82 ? -1.610 3.336 24.109 1.00 97.25 82 LEU A C 1
ATOM 674 O O . LEU A 1 82 ? -2.231 3.107 25.144 1.00 97.25 82 LEU A O 1
ATOM 678 N N . LYS A 1 83 ? -0.433 2.754 23.848 1.00 96.56 83 LYS A N 1
ATOM 679 C CA . LYS A 1 83 ? 0.224 1.837 24.795 1.00 96.56 83 LYS A CA 1
ATOM 680 C C . LYS A 1 83 ? 0.584 2.528 26.107 1.00 96.56 83 LYS A C 1
ATOM 682 O O . LYS A 1 83 ? 0.310 1.984 27.169 1.00 96.56 83 LYS A O 1
ATOM 687 N N . ILE A 1 84 ? 1.130 3.743 26.049 1.00 96.75 84 ILE A N 1
ATOM 688 C CA . ILE A 1 84 ? 1.426 4.533 27.254 1.00 96.75 84 ILE A CA 1
ATOM 689 C C . ILE A 1 84 ? 0.137 4.826 28.034 1.00 96.75 84 ILE A C 1
ATOM 691 O O . ILE A 1 84 ? 0.113 4.698 29.257 1.00 96.75 84 ILE A O 1
ATOM 695 N N . MET A 1 85 ? -0.946 5.196 27.343 1.00 95.12 85 MET A N 1
ATOM 696 C CA . MET A 1 85 ? -2.248 5.415 27.979 1.00 95.12 85 MET A CA 1
ATOM 697 C C . MET A 1 85 ? -2.767 4.139 28.644 1.00 95.12 85 MET A C 1
ATOM 699 O O . MET A 1 85 ? -3.158 4.189 29.807 1.00 95.12 85 MET A O 1
ATOM 703 N N . GLN A 1 86 ? -2.718 3.000 27.950 1.00 92.19 86 GLN A N 1
ATOM 704 C CA . GLN A 1 86 ? -3.099 1.700 28.499 1.00 92.19 86 GLN A CA 1
ATOM 705 C C . GLN A 1 86 ? -2.300 1.377 29.767 1.00 92.19 86 GLN A C 1
ATOM 707 O O . GLN A 1 86 ? -2.891 1.087 30.804 1.00 92.19 86 GLN A O 1
ATOM 712 N N . GLU A 1 87 ? -0.972 1.487 29.717 1.00 93.88 87 GLU A N 1
ATOM 713 C CA . GLU A 1 87 ? -0.109 1.238 30.876 1.00 93.88 87 GLU A CA 1
ATOM 714 C C . GLU A 1 87 ? -0.437 2.166 32.053 1.00 93.88 87 GLU A C 1
ATOM 716 O O . GLU A 1 87 ? -0.385 1.746 33.212 1.00 93.88 87 GLU A O 1
ATOM 721 N N . ASN A 1 88 ? -0.785 3.428 31.783 1.00 93.56 88 ASN A N 1
ATOM 722 C CA . ASN A 1 88 ? -1.205 4.369 32.819 1.00 93.56 88 ASN A CA 1
ATOM 723 C C . ASN A 1 88 ? -2.536 3.955 33.459 1.00 93.56 88 ASN A C 1
ATOM 725 O O . ASN A 1 88 ? -2.632 3.953 34.688 1.00 93.56 88 ASN A O 1
ATOM 729 N N . TYR A 1 89 ? -3.531 3.545 32.666 1.00 89.12 89 TYR A N 1
ATOM 730 C CA . TYR A 1 89 ? -4.795 3.024 33.195 1.00 89.12 89 TYR A CA 1
ATOM 731 C C . TYR A 1 89 ? -4.586 1.746 34.012 1.00 89.12 89 TYR A C 1
ATOM 733 O O . TYR A 1 89 ? -5.103 1.638 35.121 1.00 89.12 89 TYR A O 1
ATOM 741 N N . GLU A 1 90 ? -3.766 0.811 33.532 1.00 88.31 90 GLU A N 1
ATOM 742 C CA . GLU A 1 90 ? -3.432 -0.412 34.269 1.00 88.31 90 GLU A CA 1
ATOM 743 C C . GLU A 1 90 ? -2.754 -0.110 35.613 1.00 88.31 90 GLU A C 1
ATOM 745 O O . GLU A 1 90 ? -3.061 -0.745 36.624 1.00 88.31 90 GLU A O 1
ATOM 750 N N . LYS A 1 91 ? -1.850 0.878 35.655 1.00 86.88 91 LYS A N 1
ATOM 751 C CA . LYS A 1 91 ? -1.216 1.330 36.904 1.00 86.88 91 LYS A CA 1
ATOM 752 C C . LYS A 1 91 ? -2.223 1.963 37.862 1.00 86.88 91 LYS A C 1
ATOM 754 O O . LYS A 1 91 ? -2.155 1.673 39.054 1.00 86.88 91 LYS A O 1
ATOM 759 N N . MET A 1 92 ? -3.148 2.787 37.365 1.00 81.56 92 MET A N 1
ATOM 760 C CA . MET A 1 92 ? -4.213 3.386 38.182 1.00 81.56 92 MET A CA 1
ATOM 761 C C . MET A 1 92 ? -5.156 2.331 38.769 1.00 81.56 92 MET A C 1
ATOM 763 O O . MET A 1 92 ? -5.512 2.408 39.942 1.00 81.56 92 MET A O 1
ATOM 767 N N . ILE A 1 93 ? -5.518 1.316 37.982 1.00 76.00 93 ILE A N 1
ATOM 768 C CA . ILE A 1 93 ? -6.343 0.197 38.451 1.00 76.00 93 ILE A CA 1
ATOM 769 C C . ILE A 1 93 ? -5.601 -0.584 39.543 1.00 76.00 93 ILE A C 1
ATOM 771 O O . ILE A 1 93 ? -6.165 -0.854 40.601 1.00 76.00 93 ILE A O 1
ATOM 775 N N . LYS A 1 94 ? -4.315 -0.898 39.334 1.00 76.06 94 LYS A N 1
ATOM 776 C CA . LYS A 1 94 ? -3.491 -1.597 40.335 1.00 76.06 94 LYS A CA 1
ATOM 777 C C . LYS A 1 94 ? -3.336 -0.792 41.627 1.00 76.06 94 LYS A C 1
ATOM 779 O O . LYS A 1 94 ? -3.393 -1.368 42.713 1.00 76.06 94 LYS A O 1
ATOM 784 N N . SER A 1 95 ? -3.138 0.525 41.545 1.00 69.00 95 SER A 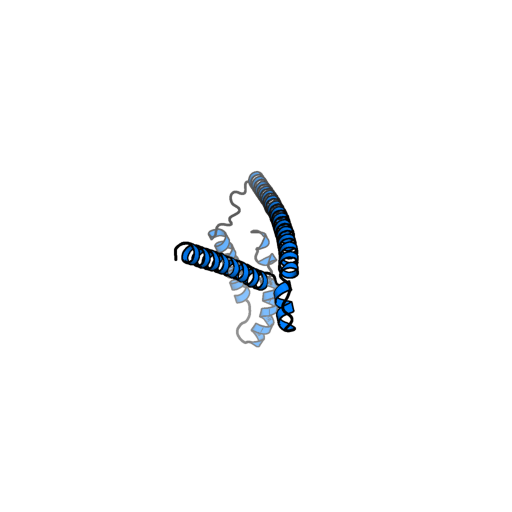N 1
ATOM 785 C CA . SER A 1 95 ? -3.005 1.370 42.737 1.00 69.00 95 SER A CA 1
ATOM 786 C C . SER A 1 95 ? -4.321 1.501 43.508 1.00 69.00 95 SER A C 1
ATOM 788 O O . SER A 1 95 ? -4.292 1.412 44.733 1.00 69.00 95 SER A O 1
ATOM 790 N N . GLN A 1 96 ? -5.469 1.608 42.827 1.00 64.75 96 GLN A N 1
ATOM 791 C CA . GLN A 1 96 ? -6.789 1.527 43.467 1.00 64.75 96 GLN A CA 1
ATOM 792 C C . GLN A 1 96 ? -7.030 0.166 44.129 1.00 64.75 96 GLN A C 1
ATOM 794 O O . GLN A 1 96 ? -7.457 0.118 45.279 1.00 64.75 96 GLN A O 1
ATOM 799 N N . GLN A 1 97 ? -6.692 -0.938 43.457 1.00 55.72 97 GLN A N 1
ATOM 800 C CA . GLN A 1 97 ? -6.779 -2.289 44.028 1.00 55.72 97 GLN A CA 1
ATOM 801 C C . GLN A 1 97 ? -5.910 -2.444 45.279 1.00 55.72 97 GLN A C 1
ATOM 803 O O . GLN A 1 97 ? -6.345 -3.022 46.271 1.00 55.72 97 GLN A O 1
ATOM 808 N N . THR A 1 98 ? -4.707 -1.864 45.266 1.00 57.22 98 THR A N 1
ATOM 809 C CA . THR A 1 98 ? -3.785 -1.903 46.410 1.00 57.22 98 THR A CA 1
ATOM 810 C C . THR A 1 98 ? -4.301 -1.050 47.573 1.00 57.22 98 THR A C 1
ATOM 812 O O . THR A 1 98 ? -4.195 -1.465 48.723 1.00 57.22 98 THR A O 1
ATOM 815 N N . GLN A 1 99 ? -4.907 0.112 47.294 1.00 54.44 99 GLN A N 1
ATOM 816 C CA . GLN A 1 99 ? -5.539 0.964 48.311 1.00 54.44 99 GLN A CA 1
ATOM 817 C C . GLN A 1 99 ? -6.801 0.334 48.922 1.00 54.44 99 GLN A C 1
ATOM 819 O O . GLN A 1 99 ? -7.103 0.597 50.083 1.00 54.44 99 GLN A O 1
ATOM 824 N N . LEU A 1 100 ? -7.511 -0.512 48.170 1.00 53.69 100 LEU A N 1
ATOM 825 C CA . LEU A 1 100 ? -8.715 -1.218 48.620 1.00 53.69 100 LEU A CA 1
ATOM 826 C C . LEU A 1 100 ? -8.434 -2.631 49.170 1.00 53.69 100 LEU A C 1
ATOM 828 O O . LEU A 1 100 ? -9.367 -3.309 49.589 1.00 53.69 100 LEU A O 1
ATOM 832 N N . GLY A 1 101 ? -7.178 -3.096 49.177 1.00 48.44 101 GLY A N 1
ATOM 833 C CA . GLY A 1 101 ? -6.828 -4.455 49.615 1.00 48.44 101 GLY A CA 1
ATOM 834 C C . GLY A 1 101 ? -7.395 -5.572 48.724 1.00 48.44 101 GLY A C 1
ATOM 835 O O . GLY A 1 101 ? -7.469 -6.720 49.156 1.00 48.44 101 GLY A O 1
ATOM 836 N N . VAL A 1 102 ? -7.797 -5.256 47.489 1.00 51.06 102 VAL A N 1
ATOM 837 C CA . VAL A 1 102 ? -8.399 -6.207 46.546 1.00 51.06 102 VAL A CA 1
ATOM 838 C C . VAL A 1 102 ? -7.285 -6.848 45.724 1.00 51.06 102 VAL A C 1
ATOM 840 O O . VAL A 1 102 ? -6.842 -6.325 44.702 1.00 51.06 102 VAL A O 1
ATOM 843 N N . VAL A 1 103 ? -6.790 -7.981 46.217 1.00 48.81 103 VAL A N 1
ATOM 844 C CA . VAL A 1 103 ? -5.886 -8.866 45.481 1.00 48.81 103 VAL A CA 1
ATOM 845 C C . VAL A 1 103 ? -6.701 -9.620 44.427 1.00 48.81 103 VAL A C 1
ATOM 847 O O . VAL A 1 103 ? -7.641 -10.328 44.763 1.00 48.81 103 VAL A O 1
ATOM 850 N N . ASP A 1 104 ? -6.277 -9.477 43.171 1.00 44.78 104 ASP A N 1
ATOM 851 C CA . ASP A 1 104 ? -6.689 -10.238 41.984 1.00 44.78 104 ASP A CA 1
ATOM 852 C C . ASP A 1 104 ? -8.089 -9.938 41.412 1.00 44.78 104 ASP A C 1
ATOM 854 O O . ASP A 1 104 ? -9.099 -10.529 41.774 1.00 44.78 104 ASP A O 1
ATOM 858 N N . ASN A 1 105 ? -8.130 -9.052 40.409 1.00 52.03 105 ASN A N 1
ATOM 859 C CA . ASN A 1 105 ? -9.307 -8.844 39.557 1.00 52.03 105 ASN A CA 1
ATOM 860 C C . ASN A 1 105 ? -9.367 -9.837 38.384 1.00 52.03 105 ASN A C 1
ATOM 862 O O . ASN A 1 105 ? -9.961 -9.569 37.339 1.00 52.03 105 ASN A O 1
ATOM 866 N N . ARG A 1 106 ? -8.740 -11.004 38.534 1.00 52.31 106 ARG A N 1
ATOM 867 C CA . ARG A 1 106 ? -9.246 -12.211 37.902 1.00 52.31 106 ARG A CA 1
ATOM 868 C C . ARG A 1 106 ? -10.270 -12.755 38.877 1.00 52.31 106 ARG A C 1
ATOM 870 O O . ARG A 1 106 ? -9.916 -13.470 39.805 1.00 52.31 106 ARG A O 1
ATOM 877 N N . VAL A 1 107 ? -11.543 -12.415 38.673 1.00 58.72 107 VAL A N 1
ATOM 878 C CA . VAL A 1 107 ? -12.626 -13.226 39.240 1.00 58.72 107 VAL A CA 1
ATOM 879 C C . VAL A 1 107 ? -12.256 -14.669 38.895 1.00 58.72 107 VAL A C 1
ATOM 881 O O . VAL A 1 107 ? -12.177 -15.001 37.707 1.00 58.72 107 VAL A O 1
ATOM 884 N N . SER A 1 108 ? -11.887 -15.465 39.906 1.00 67.06 108 SER A N 1
ATOM 885 C CA . SER A 1 108 ? -11.467 -16.853 39.703 1.00 67.06 108 SER A CA 1
ATOM 886 C C . SER A 1 108 ? -12.537 -17.540 38.867 1.00 67.06 108 SER A C 1
ATOM 888 O O . SER A 1 108 ? -13.721 -17.241 39.037 1.00 67.06 108 SER A O 1
ATOM 890 N N . ASP A 1 109 ? -12.162 -18.443 37.963 1.00 70.12 109 ASP A N 1
ATOM 891 C CA . ASP A 1 109 ? -13.170 -19.192 37.208 1.00 70.12 109 ASP A CA 1
ATOM 892 C C . ASP A 1 109 ? -14.133 -19.925 38.160 1.00 70.12 109 ASP A C 1
ATOM 894 O O . ASP A 1 109 ? -15.316 -20.032 37.858 1.00 70.12 109 ASP A O 1
ATOM 898 N N . GLU A 1 110 ? -13.670 -20.265 39.367 1.00 72.94 110 GLU A N 1
ATOM 899 C CA . GLU A 1 110 ? -14.493 -20.756 40.477 1.00 72.94 110 GLU A CA 1
ATOM 900 C C . GLU A 1 110 ? -15.555 -19.742 40.932 1.00 72.94 110 GLU A C 1
ATOM 902 O O . GLU A 1 110 ? -16.718 -20.081 41.126 1.00 72.94 110 GLU A O 1
ATOM 907 N N . LEU A 1 111 ? -15.181 -18.469 41.065 1.00 74.94 111 LEU A N 1
ATOM 908 C CA . LEU A 1 111 ? -16.091 -17.401 41.477 1.00 74.94 111 LEU A CA 1
ATOM 909 C C . LEU A 1 111 ? -17.075 -17.052 40.353 1.00 74.94 111 LEU A C 1
ATOM 911 O O . LEU A 1 111 ? -18.254 -16.837 40.623 1.00 74.94 111 LEU A O 1
ATOM 915 N N . LYS A 1 112 ? -16.635 -17.080 39.087 1.00 77.44 112 LYS A N 1
ATOM 916 C CA . LYS A 1 112 ? -17.538 -16.961 37.928 1.00 77.44 112 LYS A CA 1
ATOM 917 C C . LYS A 1 112 ? -18.537 -18.113 37.893 1.00 77.44 112 LYS A C 1
ATOM 919 O O . LYS A 1 112 ? -19.718 -17.881 37.645 1.00 77.44 112 LYS A O 1
ATOM 924 N N . PHE A 1 113 ? -18.071 -19.336 38.148 1.00 83.06 113 PHE A N 1
ATOM 925 C CA . PHE A 1 113 ? -18.918 -20.521 38.190 1.00 83.06 113 PHE A CA 1
ATOM 926 C C . PHE A 1 113 ? -19.916 -20.449 39.344 1.00 83.06 113 PHE A C 1
ATOM 928 O O . PHE A 1 113 ? -21.094 -20.703 39.132 1.00 83.06 113 PHE A O 1
ATOM 935 N N . HIS A 1 114 ? -19.490 -20.006 40.527 1.00 81.25 114 HIS A N 1
ATOM 936 C CA . HIS A 1 114 ? -20.370 -19.823 41.677 1.00 81.25 114 HIS A CA 1
ATOM 937 C C . HIS A 1 114 ? -21.457 -18.767 41.424 1.00 81.25 114 HIS A C 1
ATOM 939 O O . HIS A 1 114 ? -22.626 -18.989 41.743 1.00 81.25 114 HIS A O 1
ATOM 945 N N . VAL A 1 115 ? -21.103 -17.638 40.800 1.00 82.25 115 VAL A N 1
ATOM 946 C CA . VAL A 1 115 ? -22.074 -16.609 40.394 1.00 82.25 115 VAL A CA 1
ATOM 947 C C . VAL A 1 115 ? -23.042 -17.164 39.351 1.00 82.25 115 VAL A C 1
ATOM 949 O O . VAL A 1 115 ? -24.251 -17.018 39.505 1.00 82.25 115 VAL A O 1
ATOM 952 N N . PHE A 1 116 ? -22.536 -17.853 38.324 1.00 84.38 116 PHE A N 1
ATOM 953 C CA . PHE A 1 116 ? -23.375 -18.497 37.313 1.00 84.38 116 PHE A CA 1
ATOM 954 C C . PHE A 1 116 ? -24.332 -19.521 37.933 1.00 84.38 116 PHE A C 1
ATOM 956 O O . PHE A 1 116 ? -25.528 -19.483 37.657 1.00 84.38 116 PHE A O 1
ATOM 963 N N . GLN A 1 117 ? -23.826 -20.390 38.808 1.00 85.44 117 GLN A N 1
ATOM 964 C CA . GLN A 1 117 ? -24.614 -21.387 39.521 1.00 85.44 117 GLN A CA 1
ATOM 965 C C . GLN A 1 117 ? -25.709 -20.718 40.354 1.00 85.44 117 GLN A C 1
ATOM 967 O O . GLN A 1 117 ? -26.869 -21.096 40.237 1.00 85.44 117 GLN A O 1
ATOM 972 N N . THR A 1 118 ? -25.371 -19.673 41.110 1.00 84.88 118 THR A N 1
ATOM 973 C CA . THR A 1 118 ? -26.338 -18.925 41.923 1.00 84.88 118 THR A CA 1
ATOM 974 C C . THR A 1 118 ? -27.435 -18.307 41.054 1.00 84.88 118 THR A C 1
ATOM 976 O O . THR A 1 118 ? -28.614 -18.414 41.383 1.00 84.88 118 THR A O 1
ATOM 979 N N . ILE A 1 119 ? -27.078 -17.693 39.919 1.00 86.25 119 ILE A N 1
ATOM 980 C CA . ILE A 1 119 ? -28.055 -17.118 38.982 1.00 86.25 119 ILE A CA 1
ATOM 981 C C . ILE A 1 119 ? -28.975 -18.214 38.436 1.00 86.25 119 ILE A C 1
ATOM 983 O O . ILE A 1 119 ? -30.193 -18.052 38.450 1.00 86.25 119 ILE A O 1
ATOM 987 N N . VAL A 1 120 ? -28.416 -19.333 37.974 1.00 86.00 120 VAL A N 1
ATOM 988 C CA . VAL A 1 120 ? -29.193 -20.437 37.396 1.00 86.00 120 VAL A CA 1
ATOM 989 C C . VAL A 1 120 ? -30.111 -21.080 38.434 1.00 86.00 120 VAL A C 1
ATOM 991 O O . VAL A 1 120 ? -31.271 -21.336 38.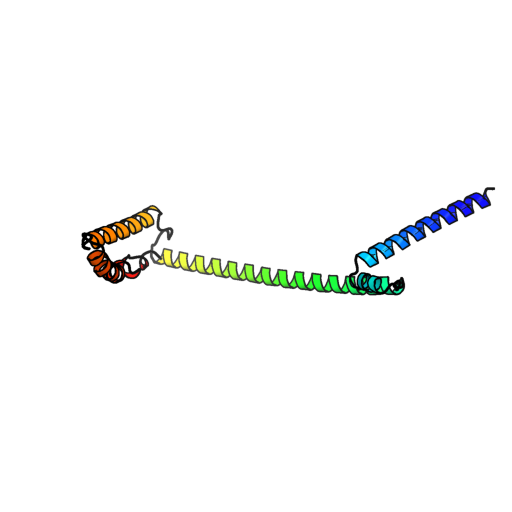125 1.00 86.00 120 VAL A O 1
ATOM 994 N N . GLU A 1 121 ? -29.642 -21.298 39.661 1.00 87.88 121 GLU A N 1
ATOM 995 C CA . GLU A 1 121 ? -30.455 -21.843 40.753 1.00 87.88 121 GLU A CA 1
ATOM 996 C C . GLU A 1 121 ? -31.618 -20.907 41.111 1.00 87.88 121 GLU A C 1
ATOM 998 O O . GLU A 1 121 ? -32.756 -21.360 41.233 1.00 87.88 121 GLU A O 1
ATOM 1003 N N . GLN A 1 122 ? -31.373 -19.596 41.201 1.00 86.06 122 GLN A N 1
ATOM 1004 C CA . GLN A 1 122 ? -32.424 -18.607 41.467 1.00 86.06 122 GLN A CA 1
ATOM 1005 C C . GLN A 1 122 ? -33.454 -18.537 40.333 1.00 86.06 122 GLN A C 1
ATOM 1007 O O . GLN A 1 122 ? -34.665 -18.516 40.577 1.00 86.06 122 GLN A O 1
ATOM 1012 N N . LEU A 1 123 ? -32.994 -18.549 39.079 1.00 88.62 123 LEU A N 1
ATOM 1013 C CA . LEU A 1 123 ? -33.883 -18.598 37.920 1.00 88.62 123 LEU A CA 1
ATOM 1014 C C . LEU A 1 123 ? -34.690 -19.901 37.901 1.00 88.62 123 LEU A C 1
ATOM 1016 O O . LEU A 1 123 ? -35.884 -19.869 37.631 1.00 88.62 123 LEU A O 1
ATOM 1020 N N . PHE A 1 124 ? -34.088 -21.034 38.257 1.00 88.00 124 PHE A N 1
ATOM 1021 C CA . PHE A 1 124 ? -34.782 -22.319 38.308 1.00 88.00 124 PHE A CA 1
ATOM 1022 C C . PHE A 1 124 ? -35.868 -22.359 39.393 1.00 88.00 124 PHE A C 1
ATOM 1024 O O . PHE A 1 124 ? -36.989 -22.802 39.133 1.00 88.00 124 PHE A O 1
ATOM 1031 N N . VAL A 1 125 ? -35.569 -21.864 40.598 1.00 87.25 125 VAL A N 1
ATOM 1032 C CA . VAL A 1 125 ? -36.535 -21.803 41.709 1.00 87.25 125 VAL A CA 1
ATOM 1033 C C . VAL A 1 125 ? -37.712 -20.895 41.360 1.00 87.25 125 VAL A C 1
ATOM 1035 O O . VAL A 1 125 ? -38.868 -21.280 41.538 1.00 87.25 125 VAL A O 1
ATOM 1038 N N . THR A 1 126 ? -37.437 -19.705 40.827 1.00 87.81 126 THR A N 1
ATOM 1039 C CA . THR A 1 126 ? -38.497 -18.757 40.454 1.00 87.81 126 THR A CA 1
ATOM 1040 C C . THR A 1 126 ? -39.315 -19.264 39.265 1.00 87.81 126 THR A C 1
ATOM 1042 O O . THR A 1 126 ? -40.538 -19.155 39.283 1.00 87.81 126 THR A O 1
ATOM 1045 N N . PHE A 1 127 ? -38.679 -19.910 38.283 1.00 87.69 127 PHE A N 1
ATOM 1046 C CA . PHE A 1 127 ? -39.373 -20.529 37.153 1.00 87.69 127 PHE A CA 1
ATOM 1047 C C . PHE A 1 127 ? -40.270 -21.697 37.583 1.00 87.69 127 PHE A C 1
ATOM 1049 O O . PHE A 1 127 ? -41.356 -21.868 37.042 1.00 87.69 127 PHE A O 1
ATOM 1056 N N . SER A 1 128 ? -39.872 -22.465 38.603 1.00 85.25 128 SER A N 1
ATOM 1057 C CA . SER A 1 128 ? -40.677 -23.574 39.148 1.00 85.25 128 SER A CA 1
ATOM 1058 C C . SER A 1 128 ? -42.007 -23.122 39.768 1.00 85.25 128 SER A C 1
ATOM 1060 O O . SER A 1 128 ? -42.869 -23.952 40.037 1.00 85.25 128 SER A O 1
ATOM 1062 N N . SER A 1 129 ? -42.180 -21.816 39.996 1.00 83.38 129 SER A N 1
ATOM 1063 C CA . SER A 1 129 ? -43.440 -21.227 40.467 1.00 83.38 129 SER A CA 1
ATOM 1064 C C . SER A 1 129 ? -44.394 -20.849 39.322 1.00 83.38 129 SER A C 1
ATOM 1066 O O . SER A 1 129 ? -45.511 -20.407 39.584 1.00 83.38 129 SER A O 1
ATOM 1068 N N . ILE A 1 130 ? -43.974 -21.007 38.060 1.00 86.06 130 ILE A N 1
ATOM 1069 C CA . ILE A 1 130 ? -44.800 -20.737 36.879 1.00 86.06 130 ILE A CA 1
ATOM 1070 C C . ILE A 1 130 ? -45.635 -21.983 36.543 1.00 86.06 130 ILE A C 1
ATOM 1072 O O . ILE A 1 130 ? -45.066 -23.067 36.402 1.00 86.06 130 ILE A O 1
ATOM 1076 N N . PRO A 1 131 ? -46.961 -21.855 36.348 1.00 82.00 131 PRO A N 1
ATOM 1077 C CA . PRO A 1 131 ? -47.787 -22.956 35.864 1.00 82.00 131 PRO A CA 1
ATOM 1078 C C . PRO A 1 131 ? -47.362 -23.380 34.451 1.00 82.00 131 PRO A C 1
ATOM 1080 O O . PRO A 1 131 ? -47.320 -22.565 33.527 1.00 82.00 131 PRO A O 1
ATOM 1083 N N . VAL A 1 132 ? -47.047 -24.666 34.279 1.00 84.25 132 VAL A N 1
ATOM 1084 C CA . VAL A 1 132 ? -46.600 -25.262 33.001 1.00 84.25 132 VAL A CA 1
ATOM 1085 C C . VAL A 1 132 ? -47.598 -26.281 32.439 1.00 84.25 132 VAL A C 1
ATOM 1087 O O . VAL A 1 132 ? -47.292 -26.985 31.478 1.00 84.25 132 VAL A O 1
ATOM 1090 N N . ASP A 1 133 ? -48.799 -26.357 33.016 1.00 84.94 133 ASP A N 1
ATOM 1091 C CA . ASP A 1 133 ? -49.796 -27.392 32.717 1.00 84.94 133 ASP A CA 1
ATOM 1092 C C . ASP A 1 133 ? -50.383 -27.277 31.300 1.00 84.94 133 ASP A C 1
ATOM 1094 O O . ASP A 1 133 ? -50.803 -28.271 30.705 1.00 84.94 133 ASP A O 1
ATOM 1098 N N . ASN A 1 134 ? -50.396 -26.071 30.721 1.00 86.25 134 ASN A N 1
ATOM 1099 C CA . ASN A 1 134 ? -50.756 -25.850 29.324 1.00 86.25 134 ASN A CA 1
ATOM 1100 C C . ASN A 1 134 ? -50.058 -24.614 28.730 1.00 86.25 134 ASN A C 1
ATOM 1102 O O . ASN A 1 134 ? -49.595 -23.720 29.438 1.00 86.25 134 ASN A O 1
ATOM 1106 N N . PHE A 1 135 ? -50.007 -24.551 27.396 1.00 85.75 135 PHE A N 1
ATOM 1107 C CA . PHE A 1 135 ? -49.328 -23.469 26.676 1.00 85.75 135 PHE A CA 1
ATOM 1108 C C . PHE A 1 135 ? -49.938 -22.086 26.947 1.00 85.75 135 PHE A C 1
ATOM 1110 O O . PHE A 1 135 ? -49.210 -21.097 26.969 1.00 85.75 135 PHE A O 1
ATOM 1117 N N . SER A 1 136 ? -51.255 -22.006 27.171 1.00 85.12 136 SER A N 1
ATOM 1118 C CA . SER A 1 136 ? -51.937 -20.733 27.427 1.00 85.12 136 SER A CA 1
ATOM 1119 C C . SER A 1 136 ? -51.477 -20.122 28.749 1.00 85.12 136 SER A C 1
ATOM 1121 O O . SER A 1 136 ? -51.138 -18.943 28.783 1.00 85.12 136 SER A O 1
ATOM 1123 N N . GLU A 1 137 ? -51.405 -20.921 29.812 1.00 84.12 137 GLU A N 1
ATOM 1124 C CA . GLU A 1 137 ? -50.920 -20.486 31.124 1.00 84.12 137 GLU A CA 1
ATOM 1125 C C . GLU A 1 137 ? -49.432 -20.146 31.084 1.00 84.12 137 GLU A C 1
ATOM 1127 O O . GLU A 1 137 ? -49.056 -19.035 31.454 1.00 84.12 137 GLU A O 1
ATOM 1132 N N . LEU A 1 138 ? -48.598 -21.024 30.518 1.00 86.50 138 LEU A N 1
ATOM 1133 C CA . LEU A 1 138 ? -47.171 -20.745 30.356 1.00 86.50 138 LEU A CA 1
ATOM 1134 C C . LEU A 1 138 ? -46.944 -19.418 29.619 1.00 86.50 138 LEU A C 1
ATOM 1136 O O . LEU A 1 138 ? -46.197 -18.566 30.093 1.00 86.50 138 LEU A O 1
ATOM 1140 N N . SER A 1 139 ? -47.617 -19.211 28.482 1.00 85.62 139 SER A N 1
ATOM 1141 C CA . SER A 1 139 ? -47.477 -17.983 27.692 1.00 85.62 139 SER A CA 1
ATOM 1142 C C . SER A 1 139 ? -47.983 -16.731 28.418 1.00 85.62 139 SER A C 1
ATOM 1144 O O . SER A 1 139 ? -47.473 -15.645 28.162 1.00 85.62 139 SER A O 1
ATOM 1146 N N . GLY A 1 140 ? -48.935 -16.871 29.348 1.00 84.06 140 GLY A N 1
ATOM 1147 C CA . GLY A 1 140 ? -49.454 -15.767 30.155 1.00 84.06 140 GLY A CA 1
ATOM 1148 C C . GLY A 1 140 ? -48.506 -15.323 31.272 1.00 84.06 140 GLY A C 1
ATOM 1149 O O . GLY A 1 140 ? -48.430 -14.132 31.560 1.00 84.06 140 GLY A O 1
ATOM 1150 N N . PHE A 1 141 ? -47.758 -16.253 31.872 1.00 85.50 141 PHE A N 1
ATOM 1151 C CA . PHE A 1 141 ? -46.907 -15.973 33.038 1.00 85.50 141 PHE A CA 1
ATOM 1152 C C . PHE A 1 141 ? -45.411 -15.846 32.708 1.00 85.50 141 PHE A C 1
ATOM 1154 O O . PHE A 1 141 ? -44.689 -15.139 33.412 1.00 85.50 141 PHE A O 1
ATOM 1161 N N . VAL A 1 142 ? -44.929 -16.476 31.628 1.00 88.00 142 VAL A N 1
ATOM 1162 C CA . VAL A 1 142 ? -43.493 -16.502 31.287 1.00 88.00 142 VAL A CA 1
ATOM 1163 C C . VAL A 1 142 ? -42.927 -15.118 30.967 1.00 88.00 142 VAL A C 1
ATOM 1165 O O . VAL A 1 142 ? -41.792 -14.825 31.337 1.00 88.00 142 VAL A O 1
ATOM 1168 N N . PHE A 1 143 ? -43.707 -14.242 30.322 1.00 85.12 143 PHE A N 1
ATOM 1169 C CA . PHE A 1 143 ? -43.256 -12.886 29.996 1.00 85.12 143 PHE A CA 1
ATOM 1170 C C . PHE A 1 143 ? -43.114 -12.021 31.249 1.00 85.12 143 PHE A C 1
ATOM 1172 O O . PHE A 1 143 ? -42.091 -11.360 31.415 1.00 85.12 143 PHE A O 1
ATOM 1179 N N . SER A 1 144 ? -44.090 -12.076 32.160 1.00 85.12 144 SER A N 1
ATOM 1180 C CA . SER A 1 144 ? -44.023 -11.359 33.437 1.00 85.12 144 SER A CA 1
ATOM 1181 C C . SER A 1 144 ? -42.862 -11.852 34.298 1.00 85.12 144 SER A C 1
ATOM 1183 O O . SER A 1 144 ? -42.105 -11.038 34.820 1.00 85.12 144 SER A O 1
ATOM 1185 N N . TRP A 1 145 ? -42.649 -13.170 34.367 1.00 89.19 145 TRP A N 1
ATOM 1186 C CA . TRP A 1 145 ? -41.502 -13.737 35.076 1.00 89.19 145 TRP A CA 1
ATOM 1187 C C . TRP A 1 145 ? -40.163 -13.277 34.483 1.00 89.19 145 TRP A C 1
ATOM 1189 O O . TRP A 1 145 ? -39.263 -12.887 35.227 1.00 89.19 145 TRP A O 1
ATOM 1199 N N . LEU A 1 146 ? -40.030 -13.268 33.152 1.00 85.62 146 LEU A N 1
ATOM 1200 C CA . LEU A 1 146 ? -38.806 -12.832 32.477 1.00 85.62 146 LEU A CA 1
ATOM 1201 C C . LEU A 1 146 ? -38.506 -11.356 32.770 1.00 85.62 146 LEU A C 1
ATOM 1203 O O . LEU A 1 146 ? -37.364 -11.000 33.066 1.00 85.62 146 LEU A O 1
ATOM 1207 N N . GLU A 1 147 ? -39.521 -10.493 32.734 1.00 84.69 147 GLU A N 1
ATOM 1208 C CA . GLU A 1 147 ? -39.357 -9.075 33.061 1.00 84.69 147 GLU A CA 1
ATOM 1209 C C . GLU A 1 147 ? -39.034 -8.826 34.540 1.00 84.69 147 GLU A C 1
ATOM 1211 O O . GLU A 1 147 ? -38.364 -7.840 34.859 1.00 84.69 147 GLU A O 1
ATOM 1216 N N . GLU A 1 148 ? -39.488 -9.678 35.452 1.00 83.00 148 GLU A N 1
ATOM 1217 C CA . GLU A 1 148 ? -39.283 -9.501 36.889 1.00 83.00 148 GLU A CA 1
ATOM 1218 C C . GLU A 1 148 ? -37.950 -10.096 37.373 1.00 83.00 148 GLU A C 1
ATOM 1220 O O . GLU A 1 148 ? -37.225 -9.445 38.129 1.00 83.00 148 GLU A O 1
ATOM 1225 N N . HIS A 1 149 ? -37.571 -11.277 36.876 1.00 81.44 149 HIS A N 1
ATOM 1226 C CA . HIS A 1 149 ? -36.475 -12.074 37.437 1.00 81.44 149 HIS A CA 1
ATOM 1227 C C . HIS A 1 149 ? -35.215 -12.165 36.561 1.00 81.44 149 HIS A C 1
ATOM 1229 O O . HIS A 1 149 ? -34.141 -12.442 37.092 1.00 81.44 149 HIS A O 1
ATOM 1235 N N . CYS A 1 150 ? -35.285 -11.872 35.255 1.00 80.88 150 CYS A N 1
ATOM 1236 C CA . CYS A 1 150 ? -34.138 -12.011 34.336 1.00 80.88 150 CYS A CA 1
ATOM 1237 C C . CYS A 1 150 ? -33.383 -10.696 34.059 1.00 80.88 150 CYS A C 1
ATOM 1239 O O . CYS A 1 150 ? -32.601 -10.608 33.110 1.00 80.88 150 CYS A O 1
ATOM 1241 N N . LYS A 1 151 ? -33.611 -9.638 34.850 1.00 78.75 151 LYS A N 1
ATOM 1242 C CA . LYS A 1 151 ? -32.939 -8.343 34.649 1.00 78.75 151 LYS A CA 1
ATOM 1243 C C . LYS A 1 151 ? -31.487 -8.377 35.167 1.00 78.75 151 LYS A C 1
ATOM 1245 O O . LYS A 1 151 ? -31.259 -8.862 36.274 1.00 78.75 151 LYS A O 1
ATOM 1250 N N . PRO A 1 152 ? -30.513 -7.747 34.473 1.00 66.12 152 PRO A N 1
ATOM 1251 C CA . PRO A 1 152 ? -29.094 -7.748 34.876 1.00 66.12 152 PRO A CA 1
ATOM 1252 C C . PRO A 1 152 ? -28.834 -7.246 36.305 1.00 66.12 152 PRO A C 1
ATOM 1254 O O . PRO A 1 152 ? -27.921 -7.711 36.983 1.00 66.12 152 PRO A O 1
ATOM 1257 N N . GLN A 1 153 ? -29.667 -6.307 36.763 1.00 64.19 153 GLN A N 1
ATOM 1258 C CA . GLN A 1 153 ? -29.642 -5.736 38.112 1.00 64.19 153 GLN A CA 1
ATOM 1259 C C . GLN A 1 153 ? -30.094 -6.714 39.211 1.00 64.19 153 GLN A C 1
ATOM 1261 O O . GLN A 1 153 ? -29.661 -6.584 40.349 1.00 64.19 153 GLN A O 1
ATOM 1266 N N . VAL A 1 154 ? -30.932 -7.699 38.873 1.00 62.53 154 VAL A N 1
ATOM 1267 C CA . VAL A 1 154 ? -31.434 -8.735 39.794 1.00 62.53 154 VAL A CA 1
ATOM 1268 C C . VAL A 1 154 ? -30.471 -9.925 39.837 1.00 62.53 154 VAL A C 1
ATOM 1270 O O . VAL A 1 154 ? -30.242 -10.500 40.894 1.00 62.53 154 VAL A O 1
ATOM 1273 N N . CYS A 1 155 ? -29.822 -10.240 38.712 1.00 58.72 155 CYS A N 1
ATOM 1274 C CA . CYS A 1 155 ? -28.859 -11.339 38.597 1.00 58.72 155 CYS A CA 1
ATOM 1275 C C . CYS A 1 155 ? -27.456 -11.023 39.163 1.00 58.72 155 CYS A C 1
ATOM 1277 O O . CYS A 1 155 ? -26.525 -11.788 38.935 1.00 58.72 155 CYS A O 1
ATOM 1279 N N . GLY A 1 156 ? -27.262 -9.897 39.863 1.00 56.28 156 GLY A N 1
ATOM 1280 C CA . GLY A 1 156 ? -25.998 -9.583 40.549 1.00 56.28 156 GLY A CA 1
ATOM 1281 C C . GLY A 1 156 ? -24.790 -9.314 39.639 1.00 56.28 156 GLY A C 1
ATOM 1282 O O . GLY A 1 156 ? -23.663 -9.249 40.125 1.00 56.28 156 GLY A O 1
ATOM 1283 N N . ILE A 1 157 ? -25.000 -9.116 38.331 1.00 56.94 157 ILE A N 1
ATOM 1284 C CA . ILE A 1 157 ? -23.918 -8.985 37.335 1.00 56.94 157 ILE A CA 1
ATOM 1285 C C . ILE A 1 157 ? -23.049 -7.736 37.594 1.00 56.94 157 ILE A C 1
ATOM 1287 O O . ILE A 1 157 ? -21.865 -7.730 37.274 1.00 56.94 157 ILE A O 1
ATOM 1291 N N . TYR A 1 158 ? -23.592 -6.705 38.250 1.00 52.50 158 TYR A N 1
ATOM 1292 C CA . TYR A 1 158 ? -22.871 -5.467 38.581 1.00 52.50 158 TYR A CA 1
ATOM 1293 C C . TYR A 1 158 ? -21.888 -5.572 39.757 1.00 52.50 158 TYR A C 1
ATOM 1295 O O . TYR A 1 158 ? -21.149 -4.624 39.991 1.00 52.50 158 TYR A O 1
ATOM 1303 N N . LEU A 1 159 ? -21.869 -6.675 40.513 1.00 51.28 159 LEU A N 1
ATOM 1304 C CA . LEU A 1 159 ? -20.928 -6.842 41.633 1.00 51.28 159 LEU A CA 1
ATOM 1305 C C . LEU A 1 159 ? -19.575 -7.436 41.207 1.00 51.28 159 LEU A C 1
ATOM 1307 O O . LEU A 1 159 ? -18.676 -7.552 42.037 1.00 51.28 159 LEU A O 1
ATOM 1311 N N . TYR A 1 160 ? -19.427 -7.809 39.932 1.00 48.84 160 TYR A N 1
ATOM 1312 C CA . TYR A 1 160 ? -18.271 -8.557 39.423 1.00 48.84 160 TYR A CA 1
ATOM 1313 C C . TYR A 1 160 ? -17.649 -7.963 38.141 1.00 48.84 160 TYR A C 1
ATOM 1315 O O . TYR A 1 160 ? -16.821 -8.622 37.509 1.00 48.84 160 TYR A O 1
ATOM 1323 N N . PHE A 1 161 ? -18.024 -6.732 37.772 1.00 48.59 161 PHE A N 1
ATOM 1324 C CA . PHE A 1 161 ? -17.441 -5.913 36.696 1.00 48.59 161 PHE A CA 1
ATOM 1325 C C . PHE A 1 161 ? -17.089 -4.514 37.215 1.00 48.59 161 PHE A C 1
ATOM 1327 O O . PHE A 1 161 ? -16.339 -3.809 36.503 1.00 48.59 161 PHE A O 1
#

pLDDT: mean 83.63, std 14.88, range [44.78, 98.5]

Foldseek 3Di:
DVVVVVVVVVVVVVVVVVVVVVVVLVVLLVVQVVSVVVVVVVDHDDPVRSVVSSVVVVVVVVVVVVVVVVVVVVVVVVVVVVVVVVVVVVVVVVVVCVVVVNPDLPCDVVNVVVLVVVLVVQLVVLVVPQDPPDPVSCVVCVVVSCVPRVDCVNSCVVVND

Secondary structure (DSSP, 8-state):
-HHHHHHHHHHHHHHHHHHHHHHHHHHHHHH-HHHHTTGGGT----HHHHHHHHHHHHHHHHHHHHHHHHHHHHHHHHHHHHHHHHHHHHHHHHHHHHHTT----S--HHHHHHHHHHHHHHHHHHHTTS--SSHHHHHHHHHHHHHHHS-TTTTTGGG--

Sequence (161 aa):
MYKERRREAHTQAEQKRRDAIKKGYDTLQSLVPTCQQSDTSGYKISKATVLQKSIDYIQCLLRQKKKQEDERNDLHKEVIALKIMQENYEKMIKSQQTQLGVVDNRVSDELKFHVFQTIVEQLFVTFSSIPVDNFSELSGFVFSWLEEHCKPQVCGIYLYF

InterPro domains:
  IPR011598 Myc-type, basic helix-loop-helix (bHLH) domain [PF00010] (6-61)
  IPR011598 Myc-type, basic helix-loop-helix (bHLH) domain [PS50888] (5-61)
  IPR011598 Myc-type, basic helix-loop-helix (bHLH) domain [SM00353] (11-67)
  IPR036638 Helix-loop-helix DNA-binding domain superfamily [G3DSA:4.10.280.10] (1-78)
  IPR036638 Helix-loop-helix DNA-binding domain superfamily [SSF47459] (3-86)
  IPR052207 Max-like/E-box-binding transcription factors [PTHR15741] (2-153)